Protein AF-A0A6A7LNG9-F1 (afdb_monomer_lite)

Secondary structure (DSSP, 8-state):
--GGGEEEEE-TTS-EEEEE-HHHHHHHHHHHH-TTSEEEEE-S--EEEEEEEE-TT-S-EEEEEEEEEEEEEEETTS--EEEEEEEEESSSSHHHHHHHHHHHHHHHHHHHHHTS---TTS-----TTPPPP--S----

pLDDT: mean 77.39, std 20.63, range [32.19, 97.81]

Structure (mmCIF, N/CA/C/O backbone):
data_AF-A0A6A7LNG9-F1
#
_entry.id   AF-A0A6A7LNG9-F1
#
loop_
_atom_site.group_PDB
_atom_site.id
_atom_site.type_symbol
_atom_site.label_atom_id
_atom_site.label_alt_id
_atom_site.label_comp_id
_atom_site.label_asym_id
_atom_site.label_entity_id
_atom_site.label_seq_id
_atom_site.pdbx_PDB_ins_code
_atom_site.Cartn_x
_atom_site.Cartn_y
_atom_site.Cartn_z
_atom_site.occupancy
_atom_site.B_iso_or_equiv
_atom_site.auth_seq_id
_atom_site.auth_comp_id
_atom_site.auth_asym_id
_atom_site.auth_atom_id
_atom_site.pdbx_PDB_model_num
ATOM 1 N N . MET A 1 1 ? -0.913 22.136 -16.010 1.00 40.97 1 MET A N 1
ATOM 2 C CA . MET A 1 1 ? -1.826 20.966 -15.965 1.00 40.97 1 MET A CA 1
ATOM 3 C C . MET A 1 1 ? -1.529 19.990 -14.802 1.00 40.97 1 MET A C 1
ATOM 5 O O . MET A 1 1 ? -1.689 18.791 -14.965 1.00 40.97 1 MET A O 1
ATOM 9 N N . ALA A 1 2 ? -1.143 20.453 -13.602 1.00 41.56 2 ALA A N 1
ATOM 10 C CA . ALA A 1 2 ? -0.858 19.569 -12.449 1.00 41.56 2 ALA A CA 1
ATOM 11 C C . ALA A 1 2 ? -2.062 19.360 -11.497 1.00 41.56 2 ALA A C 1
ATOM 13 O O . ALA A 1 2 ? -1.990 18.566 -10.566 1.00 41.56 2 ALA A O 1
ATOM 14 N N . ALA A 1 3 ? -3.171 20.075 -11.717 1.00 47.34 3 ALA A N 1
ATOM 15 C CA . ALA A 1 3 ? -4.266 20.193 -10.752 1.00 47.34 3 ALA A CA 1
ATOM 16 C C . ALA A 1 3 ? -5.266 19.017 -10.740 1.00 47.34 3 ALA A C 1
ATOM 18 O O . ALA A 1 3 ? -6.004 18.882 -9.772 1.00 47.34 3 ALA A O 1
ATOM 19 N N . ALA A 1 4 ? -5.292 18.162 -11.770 1.00 55.81 4 ALA A N 1
ATOM 20 C CA . ALA A 1 4 ? -6.355 17.161 -11.942 1.00 55.81 4 ALA A CA 1
ATOM 21 C C . ALA A 1 4 ? -6.281 15.961 -10.973 1.00 55.81 4 ALA A C 1
ATOM 23 O O . ALA A 1 4 ? -7.294 15.320 -10.722 1.00 55.81 4 ALA A O 1
ATOM 24 N N . TRP A 1 5 ? -5.110 15.674 -10.398 1.00 52.50 5 TRP A N 1
ATOM 25 C CA . TRP A 1 5 ? -4.877 14.460 -9.594 1.00 52.50 5 TRP A CA 1
ATOM 26 C C . TRP A 1 5 ? -4.734 14.733 -8.093 1.00 52.50 5 TRP A C 1
ATOM 28 O O . TRP A 1 5 ? -4.630 13.811 -7.287 1.00 52.50 5 TRP A O 1
ATOM 38 N N . LEU A 1 6 ? -4.699 16.010 -7.711 1.00 48.06 6 LEU A N 1
ATOM 39 C CA . LEU A 1 6 ? -4.391 16.451 -6.360 1.00 48.06 6 LEU A CA 1
ATOM 40 C C . LEU A 1 6 ? -5.674 16.503 -5.520 1.00 48.06 6 LEU A C 1
ATOM 42 O O . LEU A 1 6 ? -6.431 17.473 -5.589 1.00 48.06 6 LEU A O 1
ATOM 46 N N . LYS A 1 7 ? -5.921 15.479 -4.701 1.00 65.81 7 LYS A N 1
ATOM 47 C CA . LYS A 1 7 ? -7.029 15.500 -3.739 1.00 65.81 7 LYS A CA 1
ATOM 48 C C . LYS A 1 7 ? -6.621 16.240 -2.480 1.00 65.81 7 LYS A C 1
ATOM 50 O O . LYS A 1 7 ? -5.466 16.227 -2.069 1.00 65.81 7 LYS A O 1
ATOM 55 N N . ARG A 1 8 ? -7.591 16.912 -1.874 1.00 69.25 8 ARG A N 1
ATOM 56 C CA . ARG A 1 8 ? -7.426 17.756 -0.694 1.00 69.25 8 ARG A CA 1
ATOM 57 C C . ARG A 1 8 ? -8.272 17.168 0.422 1.00 69.25 8 ARG A C 1
ATOM 59 O O . ARG A 1 8 ? -9.463 16.964 0.213 1.00 69.25 8 ARG A O 1
ATOM 66 N N . ARG A 1 9 ? -7.678 16.903 1.585 1.00 58.69 9 ARG A N 1
ATOM 67 C CA . ARG A 1 9 ? -8.441 16.570 2.796 1.00 58.69 9 ARG A CA 1
ATOM 68 C C . ARG A 1 9 ? -8.197 17.602 3.899 1.00 58.69 9 ARG A C 1
ATOM 70 O O . ARG A 1 9 ? -7.069 18.101 4.000 1.00 58.69 9 ARG A O 1
ATOM 77 N N . PRO A 1 10 ? -9.211 17.919 4.720 1.00 61.44 10 PRO A N 1
ATOM 78 C CA . PRO A 1 10 ? -9.007 18.692 5.936 1.00 61.44 10 PRO A CA 1
ATOM 79 C C . PRO A 1 10 ? -8.045 17.946 6.869 1.00 61.44 10 PRO A C 1
ATOM 81 O O . PRO A 1 10 ? -8.145 16.730 7.029 1.00 61.44 10 PRO A O 1
ATOM 84 N N . SER A 1 11 ? -7.098 18.667 7.460 1.00 65.00 11 SER A N 1
ATOM 85 C CA . SER A 1 11 ? -6.298 18.197 8.593 1.00 65.00 11 SER A CA 1
ATOM 86 C C . SER A 1 11 ? -6.796 18.855 9.878 1.00 65.00 11 SER A C 1
ATOM 88 O O . SER A 1 11 ? -7.398 19.930 9.818 1.00 65.00 11 SER A O 1
ATOM 90 N N . ALA A 1 12 ? -6.493 18.249 11.029 1.00 59.22 12 ALA A N 1
ATOM 91 C CA . ALA A 1 12 ? -6.851 18.769 12.352 1.00 59.22 12 ALA A CA 1
ATOM 92 C C . ALA A 1 12 ? -6.420 20.242 12.553 1.00 59.22 12 ALA A C 1
ATOM 94 O O . ALA A 1 12 ? -7.163 21.033 13.123 1.00 59.22 12 ALA A O 1
ATOM 95 N N . ASP A 1 13 ? -5.292 20.649 11.958 1.00 63.53 13 ASP A N 1
ATOM 96 C CA . ASP A 1 13 ? -4.725 22.003 12.082 1.00 63.53 13 ASP A CA 1
ATOM 97 C C . ASP A 1 13 ? -5.286 23.040 11.083 1.00 63.53 13 ASP A C 1
ATOM 99 O O . ASP A 1 13 ? -4.603 24.008 10.744 1.00 63.53 13 ASP A O 1
ATOM 103 N N . ARG A 1 14 ? -6.480 22.827 10.504 1.00 59.00 14 ARG A N 1
ATOM 104 C CA . ARG A 1 14 ? -7.063 23.661 9.416 1.00 59.00 14 ARG A CA 1
ATOM 105 C C . ARG A 1 14 ? -6.191 23.785 8.156 1.00 59.00 14 ARG A C 1
ATOM 107 O O . ARG A 1 14 ? -6.478 24.583 7.264 1.00 59.00 14 ARG A O 1
ATOM 114 N N . ARG A 1 15 ? -5.138 22.975 8.041 1.00 57.94 15 ARG A N 1
ATOM 115 C CA . ARG A 1 15 ? -4.314 22.859 6.834 1.00 57.94 15 ARG A CA 1
ATOM 116 C C . ARG A 1 15 ? -4.938 21.850 5.883 1.00 57.94 15 ARG A C 1
ATOM 118 O O . ARG A 1 15 ? -5.419 20.798 6.296 1.00 57.94 15 ARG A O 1
ATOM 125 N N . VAL A 1 16 ? -4.892 22.160 4.594 1.00 66.00 16 VAL A N 1
ATOM 126 C CA . VAL A 1 16 ? -5.347 21.248 3.549 1.00 66.00 16 VAL A CA 1
ATOM 127 C C . VAL A 1 16 ? -4.188 20.345 3.151 1.00 66.00 16 VAL A C 1
ATOM 129 O O . VAL A 1 16 ? -3.204 20.813 2.579 1.00 66.00 16 VAL A O 1
ATOM 132 N N . MET A 1 17 ? -4.298 19.048 3.439 1.00 52.53 17 MET A N 1
ATOM 133 C CA . MET A 1 17 ? -3.313 18.077 2.969 1.00 52.53 17 MET A CA 1
ATOM 134 C C . MET A 1 17 ? -3.655 17.640 1.552 1.00 52.53 17 MET A C 1
ATOM 136 O O . MET A 1 17 ? -4.726 17.086 1.295 1.00 52.53 17 MET A O 1
ATOM 140 N N . ALA A 1 18 ? -2.725 17.906 0.640 1.00 68.44 18 ALA A N 1
ATOM 141 C CA . ALA A 1 18 ? -2.769 17.414 -0.720 1.00 68.44 18 ALA A CA 1
ATOM 142 C C . ALA A 1 18 ? -2.229 15.978 -0.774 1.00 68.44 18 ALA A C 1
ATOM 144 O O . ALA A 1 18 ? -1.122 15.719 -0.303 1.00 68.44 18 ALA A O 1
ATOM 145 N N . TYR A 1 19 ? -2.981 15.051 -1.362 1.00 66.44 19 TYR A N 1
ATOM 146 C CA . TYR A 1 19 ? -2.528 13.684 -1.598 1.00 66.44 19 TYR A CA 1
ATOM 147 C C . TYR A 1 19 ? -2.913 13.208 -3.000 1.00 66.44 19 TYR A C 1
ATOM 149 O O . TYR A 1 19 ? -3.884 13.676 -3.593 1.00 66.44 19 TYR A O 1
ATOM 157 N N . LEU A 1 20 ? -2.114 12.282 -3.531 1.00 69.75 20 LEU A N 1
ATOM 158 C CA . LEU A 1 20 ? -2.428 11.542 -4.750 1.00 69.75 20 LEU A CA 1
ATOM 159 C C . LEU A 1 20 ? -3.114 10.233 -4.360 1.00 69.75 20 LEU A C 1
ATOM 161 O O . LEU A 1 20 ? -2.644 9.517 -3.462 1.00 69.75 20 LEU A O 1
ATOM 165 N N . GLU A 1 21 ? -4.219 9.929 -5.033 1.00 79.06 21 GLU A N 1
ATOM 166 C CA . GLU A 1 21 ? -4.890 8.640 -4.898 1.00 79.06 21 GLU A CA 1
ATOM 167 C C . GLU A 1 21 ? -4.000 7.499 -5.406 1.00 79.06 21 GLU A C 1
ATOM 169 O O . GLU A 1 21 ? -3.166 7.688 -6.293 1.00 79.06 21 GLU A O 1
ATOM 174 N N . GLY A 1 22 ? -4.165 6.303 -4.829 1.00 77.44 22 GLY A N 1
ATOM 175 C CA . GLY A 1 22 ? -3.355 5.136 -5.189 1.00 77.44 22 GLY A CA 1
ATOM 176 C C . GLY A 1 22 ? -3.460 4.781 -6.673 1.00 77.44 22 GLY A C 1
ATOM 177 O O . GLY A 1 22 ? -2.434 4.589 -7.322 1.00 77.44 22 GLY A O 1
ATOM 178 N N . HIS A 1 23 ? -4.680 4.782 -7.222 1.00 82.94 23 HIS A N 1
ATOM 179 C CA . HIS A 1 23 ? -4.927 4.470 -8.632 1.00 82.94 23 HIS A CA 1
ATOM 180 C C . HIS A 1 23 ? -4.226 5.471 -9.567 1.00 82.94 23 HIS A C 1
ATOM 182 O O . HIS A 1 23 ? -3.508 5.062 -10.471 1.00 82.94 23 HIS A O 1
ATOM 188 N N . ALA A 1 24 ? -4.307 6.774 -9.270 1.00 82.56 24 ALA A N 1
ATOM 189 C CA . ALA A 1 24 ? -3.674 7.822 -10.069 1.00 82.56 24 ALA A CA 1
ATOM 190 C C . ALA A 1 24 ? -2.147 7.665 -10.138 1.00 82.56 24 ALA A C 1
ATOM 192 O O . ALA A 1 24 ? -1.522 7.961 -11.156 1.00 82.56 24 ALA A O 1
ATOM 193 N N . VAL A 1 25 ? -1.529 7.186 -9.054 1.00 86.50 25 VAL A N 1
ATOM 194 C CA . VAL A 1 25 ? -0.090 6.900 -9.024 1.00 86.50 25 VAL A CA 1
ATOM 195 C C . VAL A 1 25 ? 0.258 5.687 -9.890 1.00 86.50 25 VAL A C 1
ATOM 197 O O . VAL A 1 25 ? 1.256 5.734 -10.608 1.00 86.50 25 VAL A O 1
ATOM 200 N N . ILE A 1 26 ? -0.563 4.635 -9.861 1.00 88.31 26 ILE A N 1
ATOM 201 C CA . ILE A 1 26 ? -0.393 3.442 -10.705 1.00 88.31 26 ILE A CA 1
ATOM 202 C C . ILE A 1 26 ? -0.565 3.804 -12.183 1.00 88.31 26 ILE A C 1
ATOM 204 O O . ILE A 1 26 ? 0.290 3.457 -12.996 1.00 88.31 26 ILE A O 1
ATOM 208 N N . ASP A 1 27 ? -1.606 4.559 -12.530 1.00 87.75 27 ASP A N 1
ATOM 209 C CA . ASP A 1 27 ? -1.874 4.995 -13.904 1.00 87.75 27 ASP A CA 1
ATOM 210 C C . ASP A 1 27 ? -0.740 5.863 -14.445 1.00 87.75 27 ASP A C 1
ATOM 212 O O . ASP A 1 27 ? -0.268 5.675 -15.568 1.00 87.75 27 ASP A O 1
ATOM 216 N N . GLN A 1 28 ? -0.234 6.782 -13.622 1.00 85.56 28 GLN A N 1
ATOM 217 C CA . GLN A 1 28 ? 0.898 7.612 -14.003 1.00 85.56 28 GLN A CA 1
ATOM 218 C C . GLN A 1 28 ? 2.182 6.788 -14.161 1.00 85.56 28 GLN A C 1
ATOM 220 O O . GLN A 1 28 ? 2.956 7.044 -15.083 1.00 85.56 28 GLN A O 1
ATOM 225 N N . ALA A 1 29 ? 2.416 5.788 -13.311 1.00 87.19 29 ALA A N 1
ATOM 226 C CA . ALA A 1 29 ? 3.549 4.881 -13.459 1.00 87.19 29 ALA A CA 1
ATOM 227 C C . ALA A 1 29 ? 3.428 4.029 -14.736 1.00 87.19 29 ALA A C 1
ATOM 229 O O . ALA A 1 29 ? 4.394 3.930 -15.490 1.00 87.19 29 ALA A O 1
ATOM 230 N N . ASN A 1 30 ? 2.233 3.521 -15.053 1.00 89.69 30 ASN A N 1
ATOM 231 C CA . ASN A 1 30 ? 1.950 2.836 -16.318 1.00 89.69 30 ASN A CA 1
ATOM 232 C C . ASN A 1 30 ? 2.200 3.742 -17.527 1.00 89.69 30 ASN A C 1
ATOM 234 O O . ASN A 1 30 ? 2.788 3.302 -18.511 1.00 89.69 30 ASN A O 1
ATOM 238 N N . ARG A 1 31 ? 1.819 5.020 -17.442 1.00 86.19 31 ARG A N 1
ATOM 239 C CA . ARG A 1 31 ? 2.056 6.009 -18.499 1.00 86.19 31 ARG A CA 1
ATOM 240 C C . ARG A 1 31 ? 3.536 6.360 -18.676 1.00 86.19 31 ARG A C 1
ATOM 242 O O . ARG A 1 31 ? 3.975 6.550 -19.805 1.00 86.19 31 ARG A O 1
ATOM 249 N N . ILE A 1 32 ? 4.290 6.502 -17.583 1.00 86.75 32 ILE A N 1
ATOM 250 C CA . ILE A 1 32 ? 5.711 6.890 -17.623 1.00 86.75 32 ILE A CA 1
ATOM 251 C C . ILE A 1 32 ? 6.594 5.707 -18.035 1.00 86.75 32 ILE A C 1
ATOM 253 O O . ILE A 1 32 ? 7.474 5.872 -18.876 1.00 86.75 32 ILE A O 1
ATOM 257 N N . PHE A 1 33 ? 6.399 4.536 -17.428 1.00 88.25 33 PHE A N 1
ATOM 258 C CA . PHE A 1 33 ? 7.293 3.389 -17.605 1.00 88.25 33 PHE A CA 1
ATOM 259 C C . PHE A 1 33 ? 6.815 2.409 -18.680 1.00 88.25 33 PHE A C 1
ATOM 261 O O . PHE A 1 33 ? 7.639 1.700 -19.257 1.00 88.25 33 PHE A O 1
ATOM 268 N N . GLY A 1 34 ? 5.513 2.381 -18.968 1.00 87.06 34 GLY A N 1
ATOM 269 C CA . GLY A 1 34 ? 4.884 1.385 -19.829 1.00 87.06 34 GLY A CA 1
ATOM 270 C C . GLY A 1 34 ? 4.458 0.129 -19.064 1.00 87.06 34 GLY A C 1
ATOM 271 O O . GLY A 1 34 ? 5.040 -0.245 -18.040 1.00 87.06 34 GLY A O 1
ATOM 272 N N . TYR A 1 35 ? 3.429 -0.543 -19.579 1.00 86.88 35 TYR A N 1
ATOM 273 C CA . TYR A 1 35 ? 2.954 -1.815 -19.036 1.00 86.88 35 TYR A CA 1
ATOM 274 C C . TYR A 1 35 ? 4.051 -2.893 -19.096 1.00 86.88 35 TYR A C 1
ATOM 276 O O . TYR A 1 35 ? 4.808 -2.966 -20.063 1.00 86.88 35 TYR A O 1
ATOM 284 N N . GLY A 1 36 ? 4.165 -3.714 -18.047 1.00 90.19 36 GLY A N 1
ATOM 285 C CA . GLY A 1 36 ? 5.164 -4.790 -17.950 1.00 90.19 36 GLY A CA 1
ATOM 286 C C . GLY A 1 36 ? 6.614 -4.325 -17.748 1.00 90.19 36 GLY A C 1
ATOM 287 O O . GLY A 1 36 ? 7.524 -5.146 -17.682 1.00 90.19 36 GLY A O 1
ATOM 288 N N . ARG A 1 37 ? 6.857 -3.013 -17.642 1.00 91.19 37 ARG A N 1
ATOM 289 C CA . ARG A 1 37 ? 8.201 -2.425 -17.483 1.00 91.19 37 ARG A CA 1
ATOM 290 C C . ARG A 1 37 ? 8.488 -1.956 -16.062 1.00 91.19 37 ARG A C 1
ATOM 292 O O . ARG A 1 37 ? 9.598 -1.509 -15.783 1.00 91.19 37 ARG A O 1
ATOM 299 N N . TRP A 1 38 ? 7.514 -2.059 -15.167 1.00 94.31 38 TRP A N 1
ATOM 300 C CA . TRP A 1 38 ? 7.676 -1.787 -13.749 1.00 94.31 38 TRP A CA 1
ATOM 301 C C . TRP A 1 38 ? 6.766 -2.695 -12.920 1.00 94.31 38 TRP A C 1
ATOM 303 O O . TRP A 1 38 ? 5.822 -3.287 -13.443 1.00 94.31 38 TRP A O 1
ATOM 313 N N . GLY A 1 39 ? 7.049 -2.799 -11.627 1.00 95.19 39 GLY A N 1
ATOM 314 C CA . GLY A 1 39 ? 6.202 -3.508 -10.677 1.00 95.19 39 GLY A CA 1
ATOM 315 C C . GLY A 1 39 ? 6.512 -3.120 -9.238 1.00 95.19 39 GLY A C 1
ATOM 316 O O . GLY A 1 39 ? 7.580 -2.572 -8.946 1.00 95.19 39 GLY A O 1
ATOM 317 N N . SER A 1 40 ? 5.573 -3.407 -8.341 1.00 95.25 40 SER A N 1
ATOM 318 C CA . SER A 1 40 ? 5.710 -3.202 -6.899 1.00 95.25 40 SER A CA 1
ATOM 319 C C . SER A 1 40 ? 5.430 -4.494 -6.144 1.00 95.25 40 SER A C 1
ATOM 321 O O . SER A 1 40 ? 4.429 -5.154 -6.408 1.00 95.25 40 SER A O 1
ATOM 323 N N . GLU A 1 41 ? 6.274 -4.815 -5.172 1.00 95.94 41 GLU A N 1
ATOM 324 C CA . GLU A 1 41 ? 6.133 -5.981 -4.302 1.00 95.94 41 GLU A CA 1
ATOM 325 C C . GLU A 1 41 ? 6.249 -5.556 -2.832 1.00 95.94 41 GLU A C 1
ATOM 327 O O . GLU A 1 41 ? 7.104 -4.739 -2.475 1.00 95.94 41 GLU A O 1
ATOM 332 N N . ALA A 1 42 ? 5.392 -6.100 -1.965 1.00 95.81 42 ALA A N 1
ATOM 333 C CA . ALA A 1 42 ? 5.613 -6.022 -0.525 1.00 95.81 42 ALA A CA 1
ATOM 334 C C . ALA A 1 42 ? 6.789 -6.941 -0.169 1.00 95.81 42 ALA A C 1
ATOM 336 O O . ALA A 1 42 ? 6.827 -8.096 -0.589 1.00 95.81 42 ALA A O 1
ATOM 337 N N . ILE A 1 43 ? 7.762 -6.421 0.576 1.00 96.19 43 ILE A N 1
ATOM 338 C CA . ILE A 1 43 ? 8.964 -7.161 0.951 1.00 96.19 43 ILE A CA 1
ATOM 339 C C . ILE A 1 43 ? 8.987 -7.415 2.455 1.00 96.19 43 ILE A C 1
ATOM 341 O O . ILE A 1 43 ? 9.062 -6.491 3.263 1.00 96.19 43 ILE A O 1
ATOM 345 N N . GLY A 1 44 ? 8.983 -8.694 2.818 1.00 93.19 44 GLY A N 1
ATOM 346 C CA . GLY A 1 44 ? 8.948 -9.127 4.209 1.00 93.19 44 GLY A CA 1
ATOM 347 C C . GLY A 1 44 ? 7.543 -9.100 4.822 1.00 93.19 44 GLY A C 1
ATOM 348 O O . GLY A 1 44 ? 6.563 -8.792 4.139 1.00 93.19 44 GLY A O 1
ATOM 349 N N . PRO A 1 45 ? 7.438 -9.469 6.108 1.00 94.31 45 PRO A N 1
ATOM 350 C CA . PRO A 1 45 ? 6.159 -9.569 6.789 1.00 94.31 45 PRO A CA 1
ATOM 351 C C . PRO A 1 45 ? 5.549 -8.189 7.029 1.00 94.31 45 PRO A C 1
ATOM 353 O O . PRO A 1 45 ? 6.246 -7.206 7.305 1.00 94.31 45 PRO A O 1
ATOM 356 N N . LEU A 1 46 ? 4.221 -8.138 6.986 1.00 94.38 46 LEU A N 1
ATOM 357 C CA . LEU A 1 46 ? 3.491 -6.988 7.487 1.00 94.38 46 LEU A CA 1
ATOM 358 C C . LEU A 1 46 ? 3.679 -6.901 9.001 1.00 94.38 46 LEU A C 1
ATOM 360 O O . LEU A 1 46 ? 3.554 -7.896 9.710 1.00 94.38 46 LEU A O 1
ATOM 364 N N . SER A 1 47 ? 3.969 -5.705 9.492 1.00 96.31 47 SER A N 1
ATOM 365 C CA . SER A 1 47 ? 4.146 -5.476 10.919 1.00 96.31 47 SER A CA 1
ATOM 366 C C . SER A 1 47 ? 2.982 -4.670 11.479 1.00 96.31 47 SER A C 1
ATOM 368 O O . SER A 1 47 ? 2.458 -3.784 10.800 1.00 96.31 47 SER A O 1
ATOM 370 N N . TYR A 1 48 ? 2.603 -4.974 12.717 1.00 96.38 48 TYR A N 1
ATOM 371 C CA . TYR A 1 48 ? 1.497 -4.348 13.430 1.00 96.38 48 TYR A CA 1
ATOM 372 C C . TYR A 1 48 ? 1.937 -3.950 14.835 1.00 96.38 48 TYR A C 1
ATOM 374 O O . TYR A 1 48 ? 2.647 -4.705 15.503 1.00 96.38 48 TYR A O 1
ATOM 382 N N . ARG A 1 49 ? 1.486 -2.786 15.299 1.00 95.25 49 ARG A N 1
ATOM 383 C CA . ARG A 1 49 ? 1.582 -2.402 16.706 1.00 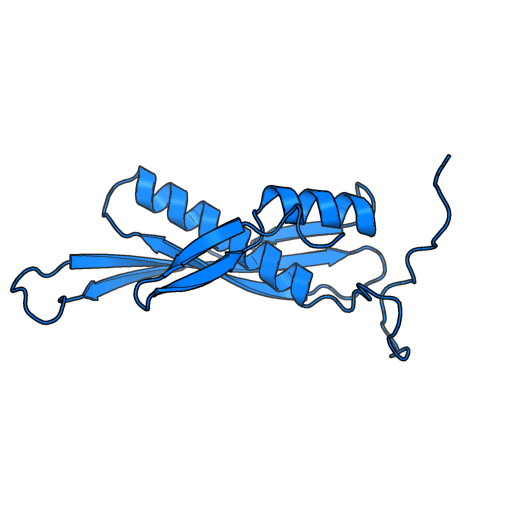95.25 49 ARG A CA 1
ATOM 384 C C . ARG A 1 49 ? 0.361 -1.628 17.137 1.00 95.25 49 ARG A C 1
ATOM 386 O O . ARG A 1 49 ? -0.104 -0.738 16.433 1.00 95.25 49 ARG A O 1
ATOM 393 N N . GLU A 1 50 ? -0.090 -1.944 18.334 1.00 93.62 50 GLU A N 1
ATOM 394 C CA . GLU A 1 50 ? -1.190 -1.272 18.992 1.00 93.62 50 GLU A CA 1
ATOM 395 C C . GLU A 1 50 ? -0.674 -0.298 20.052 1.00 93.62 50 GLU A C 1
ATOM 397 O O . GLU A 1 50 ? 0.330 -0.553 20.727 1.00 93.62 50 GLU A O 1
ATOM 402 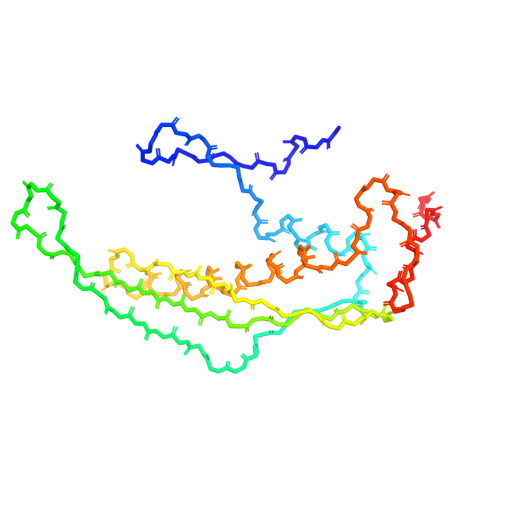N N . PHE A 1 51 ? -1.365 0.828 20.188 1.00 88.38 51 PHE A N 1
ATOM 403 C CA . PHE A 1 51 ? -1.079 1.861 21.166 1.00 88.38 51 PHE A CA 1
ATOM 404 C C . PHE A 1 51 ? -2.374 2.291 21.841 1.00 88.38 51 PHE A C 1
ATOM 406 O O . PHE A 1 51 ? -3.394 2.505 21.187 1.00 88.38 51 PHE A O 1
ATOM 413 N N . LYS A 1 52 ? -2.307 2.498 23.153 1.00 87.94 52 LYS A N 1
ATOM 414 C CA . LYS A 1 52 ? -3.355 3.205 23.882 1.00 87.94 52 LYS A CA 1
ATOM 415 C C . LYS A 1 52 ? -3.065 4.694 23.789 1.00 87.94 52 LYS A C 1
ATOM 417 O O . LYS A 1 52 ? -1.972 5.135 24.139 1.00 87.94 52 LYS A O 1
ATOM 422 N N . THR A 1 53 ? -4.024 5.455 23.289 1.00 80.56 53 THR A N 1
ATOM 423 C CA . THR A 1 53 ? -3.961 6.910 23.235 1.00 80.56 53 THR A CA 1
ATOM 424 C C . THR A 1 53 ? -5.074 7.484 24.095 1.00 80.56 53 THR A C 1
ATOM 426 O O . THR A 1 53 ? -6.204 7.003 24.077 1.00 80.56 53 THR A O 1
ATOM 429 N N . GLN A 1 54 ? -4.742 8.500 24.877 1.00 76.56 54 GLN A N 1
ATOM 430 C CA . GLN A 1 54 ? -5.720 9.278 25.615 1.00 76.56 54 GLN A CA 1
ATOM 431 C C . GLN A 1 54 ? -5.778 10.652 24.963 1.00 76.56 54 GLN A C 1
ATOM 433 O O . GLN A 1 54 ? -4.757 11.338 24.864 1.00 76.56 54 GLN A O 1
ATOM 438 N N . SER A 1 55 ? -6.957 11.044 24.484 1.00 70.81 55 SER A N 1
ATOM 439 C CA . SER A 1 55 ? -7.130 12.403 23.986 1.00 70.81 55 SER A CA 1
ATOM 440 C C . SER A 1 55 ? -7.084 13.366 25.171 1.00 70.81 55 SER A C 1
ATOM 442 O O . SER A 1 55 ? -7.725 13.139 26.200 1.00 70.81 55 SER A O 1
ATOM 444 N N . CYS A 1 56 ? -6.299 14.435 25.042 1.00 57.56 56 CYS A N 1
ATOM 445 C CA . CYS A 1 56 ? -6.170 15.436 26.093 1.00 57.56 56 CYS A CA 1
ATOM 446 C C . CYS A 1 56 ? -7.551 16.045 26.389 1.00 57.56 56 CYS A C 1
ATOM 448 O O . CYS A 1 56 ? -8.207 16.549 25.477 1.00 57.56 56 CYS A O 1
ATOM 450 N N . GLY A 1 57 ? -7.998 1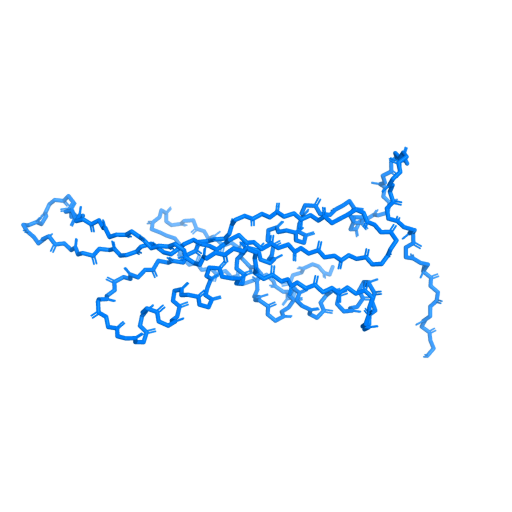5.969 27.645 1.00 63.06 57 GLY A N 1
ATOM 451 C CA . GLY A 1 57 ? -9.302 16.486 28.077 1.00 63.06 57 GLY A CA 1
ATOM 452 C C . GLY A 1 57 ? -10.457 15.477 28.082 1.00 63.06 57 GLY A C 1
ATOM 453 O O . GLY A 1 57 ? -11.574 15.863 28.409 1.00 63.06 57 GLY A O 1
ATOM 454 N N . THR A 1 58 ? -10.218 14.197 27.774 1.00 67.19 58 THR A N 1
ATOM 455 C CA . THR A 1 58 ? -11.216 13.123 27.933 1.00 67.19 58 THR A CA 1
ATOM 456 C C . THR A 1 58 ? -10.642 11.952 28.733 1.00 67.19 58 THR A C 1
ATOM 458 O O . THR A 1 58 ? -9.508 11.537 28.496 1.00 67.19 58 THR A O 1
ATOM 461 N N . GLU A 1 59 ? -11.426 11.357 29.638 1.00 71.44 59 GLU A N 1
ATOM 462 C CA . GLU A 1 59 ? -11.051 10.102 30.325 1.00 71.44 59 GLU A CA 1
ATOM 463 C C . GLU A 1 59 ? -11.117 8.867 29.406 1.00 71.44 59 GLU A C 1
ATOM 465 O O . GLU A 1 59 ? -10.726 7.767 29.790 1.00 71.44 59 GLU A O 1
ATOM 470 N N . GLN A 1 60 ? -11.585 9.033 28.166 1.00 71.38 60 GLN A N 1
ATOM 471 C CA . GLN A 1 60 ? -11.664 7.952 27.194 1.00 71.38 60 GLN A CA 1
ATOM 472 C C . GLN A 1 60 ? -10.275 7.585 26.661 1.00 71.38 60 GLN A C 1
ATOM 474 O O . GLN A 1 60 ? -9.597 8.374 25.998 1.00 71.38 60 GLN A O 1
ATOM 479 N N . VAL A 1 61 ? -9.875 6.345 26.939 1.00 78.06 61 VAL A N 1
ATOM 480 C CA . VAL A 1 61 ? -8.700 5.704 26.347 1.00 78.06 61 VAL A CA 1
ATOM 481 C C . VAL A 1 61 ? -9.129 5.042 25.040 1.00 78.06 61 VAL A C 1
ATOM 483 O O . VAL A 1 61 ? -9.907 4.090 25.048 1.00 78.06 61 VAL A O 1
ATOM 486 N N . ALA A 1 62 ? -8.611 5.533 23.917 1.00 81.50 62 ALA A N 1
ATOM 487 C CA . ALA A 1 62 ? -8.794 4.918 22.611 1.00 81.50 62 ALA A CA 1
ATOM 488 C C . ALA A 1 62 ? -7.628 3.973 22.300 1.00 81.50 62 ALA A C 1
ATOM 490 O O . ALA A 1 62 ? -6.481 4.207 22.689 1.00 81.50 62 ALA A O 1
ATOM 491 N N . THR A 1 63 ? -7.917 2.899 21.574 1.00 86.44 63 THR A N 1
ATOM 492 C CA . THR A 1 63 ? -6.906 1.941 21.122 1.00 86.44 63 THR A CA 1
ATOM 493 C C . THR A 1 63 ? -6.688 2.129 19.629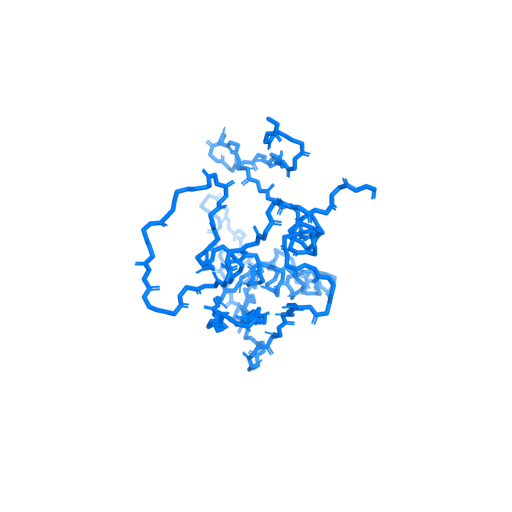 1.00 86.44 63 THR A C 1
ATOM 495 O O . THR A 1 63 ? -7.606 1.920 18.838 1.00 86.44 63 THR A O 1
ATOM 498 N N . VAL A 1 64 ? -5.478 2.532 19.247 1.00 89.94 64 VAL A N 1
ATOM 499 C CA . VAL A 1 64 ? -5.094 2.813 17.860 1.00 89.94 64 VAL A CA 1
ATOM 500 C C . VAL A 1 64 ? -4.076 1.783 17.403 1.00 89.94 64 VAL A C 1
ATOM 502 O O . VAL A 1 64 ? -3.057 1.562 18.057 1.00 89.94 64 VAL A O 1
ATOM 505 N N . GLY A 1 65 ? -4.333 1.173 16.251 1.00 94.00 65 GLY A N 1
ATOM 506 C CA . GLY A 1 65 ? -3.399 0.264 15.599 1.00 94.00 65 GLY A CA 1
ATOM 507 C C . GLY A 1 65 ? -2.588 0.966 14.511 1.00 94.00 65 GLY A C 1
ATOM 508 O O . GLY A 1 65 ? -3.068 1.881 13.842 1.00 94.00 65 GLY A O 1
ATOM 509 N N . LEU A 1 66 ? -1.356 0.520 14.299 1.00 95.31 66 LEU A N 1
ATOM 510 C CA . LEU A 1 66 ? -0.494 0.964 13.212 1.00 95.31 66 LEU A CA 1
ATOM 511 C C . LEU A 1 66 ? 0.052 -0.252 12.475 1.00 95.31 66 LEU A C 1
ATOM 513 O O . LEU A 1 66 ? 0.767 -1.069 13.054 1.00 95.31 66 LEU A O 1
ATOM 517 N N . TYR A 1 67 ? -0.235 -0.324 11.181 1.00 97.31 67 TYR A N 1
ATOM 518 C CA . TYR A 1 67 ? 0.430 -1.230 10.260 1.00 97.31 67 TYR A CA 1
ATOM 519 C C . TYR A 1 67 ? 1.550 -0.508 9.527 1.00 97.31 67 TYR A C 1
ATOM 521 O O . TYR A 1 67 ? 1.384 0.637 9.095 1.00 97.31 67 TYR A O 1
ATOM 529 N N . TRP A 1 68 ? 2.669 -1.197 9.318 1.00 97.12 68 TRP A N 1
ATOM 530 C CA . TRP A 1 68 ? 3.689 -0.761 8.372 1.00 97.12 68 TRP A CA 1
ATOM 531 C C . TRP A 1 68 ? 4.101 -1.890 7.436 1.00 97.12 68 TRP A C 1
ATOM 533 O O . TRP A 1 68 ? 4.274 -3.043 7.836 1.00 97.12 68 TRP A O 1
ATOM 543 N N . ALA A 1 69 ? 4.252 -1.526 6.166 1.00 97.56 69 ALA A N 1
ATOM 544 C CA . ALA A 1 69 ? 4.623 -2.425 5.088 1.00 97.56 69 ALA A CA 1
ATOM 545 C C . ALA A 1 69 ? 5.848 -1.861 4.377 1.00 97.56 69 ALA A C 1
ATOM 547 O O . ALA A 1 69 ? 5.842 -0.712 3.926 1.00 97.56 69 ALA A O 1
ATOM 548 N N . ARG A 1 70 ? 6.897 -2.671 4.241 1.00 97.81 70 ARG A N 1
ATOM 549 C CA . ARG A 1 70 ? 8.018 -2.325 3.373 1.00 97.81 70 ARG A CA 1
ATOM 550 C C . ARG A 1 70 ? 7.665 -2.744 1.951 1.00 97.81 70 ARG A C 1
ATOM 552 O O . ARG A 1 70 ? 7.282 -3.884 1.715 1.00 97.81 70 ARG A O 1
ATOM 559 N N . VAL A 1 71 ? 7.797 -1.828 1.004 1.00 97.75 71 VAL A N 1
ATOM 560 C CA . VAL A 1 71 ? 7.480 -2.063 -0.407 1.00 97.75 71 VAL A CA 1
ATOM 561 C C . VAL A 1 71 ? 8.714 -1.786 -1.242 1.00 97.75 71 VAL A C 1
ATOM 563 O O . VAL A 1 71 ? 9.439 -0.825 -0.986 1.00 97.75 71 VAL A O 1
ATOM 566 N N . ARG A 1 72 ? 8.957 -2.627 -2.246 1.00 96.88 72 ARG A N 1
ATOM 567 C CA . ARG A 1 72 ? 9.982 -2.432 -3.268 1.00 96.88 72 ARG A CA 1
ATOM 568 C C . ARG A 1 72 ? 9.320 -2.205 -4.617 1.00 96.88 72 ARG A C 1
ATOM 570 O O . ARG A 1 72 ? 8.460 -2.970 -5.030 1.00 96.88 72 ARG A O 1
ATOM 577 N N . VAL A 1 73 ? 9.776 -1.179 -5.318 1.00 95.88 73 VAL A N 1
ATOM 578 C CA . VAL A 1 73 ? 9.420 -0.891 -6.704 1.00 95.88 73 VAL A CA 1
ATOM 579 C C . VAL A 1 73 ? 10.619 -1.185 -7.591 1.00 95.88 73 VAL A C 1
ATOM 581 O O . VAL A 1 73 ? 11.751 -0.799 -7.283 1.00 95.88 73 VAL A O 1
ATOM 584 N N . ARG A 1 74 ? 10.364 -1.871 -8.701 1.00 94.56 74 ARG A N 1
ATOM 585 C CA . ARG A 1 74 ? 11.346 -2.179 -9.740 1.00 94.56 74 ARG A CA 1
ATOM 586 C C . ARG A 1 74 ? 10.889 -1.547 -11.043 1.00 94.56 74 ARG A C 1
ATOM 588 O O . ARG A 1 74 ? 9.720 -1.658 -11.396 1.00 94.56 74 ARG A O 1
ATOM 595 N N . VAL A 1 75 ? 11.815 -0.913 -11.752 1.00 92.56 75 VAL A N 1
ATOM 596 C CA . VAL A 1 75 ? 11.604 -0.378 -13.100 1.00 92.56 75 VAL A CA 1
ATOM 597 C C . VAL A 1 75 ? 12.699 -0.951 -13.990 1.00 92.56 75 VAL A C 1
ATOM 599 O O . VAL A 1 75 ? 13.863 -0.996 -13.594 1.00 92.56 75 VAL A O 1
ATOM 602 N N . HIS A 1 76 ? 12.331 -1.426 -15.174 1.00 89.50 76 HIS A N 1
ATOM 603 C CA . HIS A 1 76 ? 13.256 -2.045 -16.111 1.00 89.50 76 HIS A CA 1
ATOM 604 C C . HIS A 1 76 ? 14.391 -1.081 -16.488 1.00 89.50 76 HIS A C 1
ATOM 606 O O . HIS A 1 76 ? 14.149 -0.015 -17.053 1.00 89.50 76 HIS A O 1
ATOM 612 N N . GLY A 1 77 ? 15.636 -1.497 -16.240 1.00 84.56 77 GLY A N 1
ATOM 613 C CA . GLY A 1 77 ? 16.831 -0.695 -16.521 1.00 84.56 77 GLY A CA 1
ATOM 614 C C . GLY A 1 77 ? 17.170 0.340 -15.444 1.00 84.56 77 GLY A C 1
ATOM 615 O O . GLY A 1 77 ? 17.979 1.226 -15.703 1.00 84.56 77 GLY A O 1
ATOM 616 N N . CYS A 1 78 ? 16.554 0.259 -14.261 1.00 85.19 78 CYS A N 1
ATOM 617 C CA . CYS A 1 78 ? 16.755 1.203 -13.162 1.00 85.19 78 CYS A CA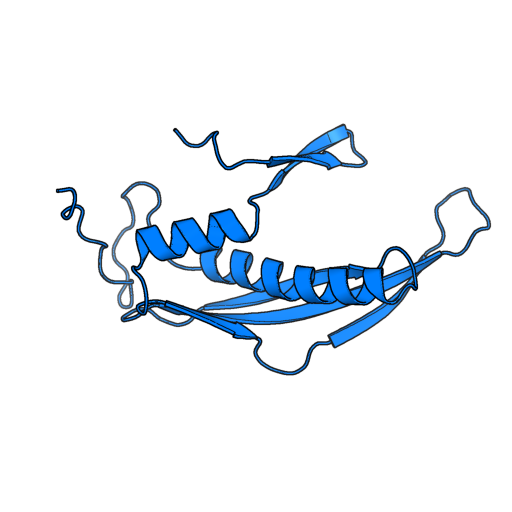 1
ATOM 618 C C . CYS A 1 78 ? 16.973 0.429 -11.854 1.00 85.19 78 CYS A C 1
ATOM 620 O O . CYS A 1 78 ? 16.473 -0.686 -11.686 1.00 85.19 78 CYS A O 1
ATOM 622 N N . GLU A 1 79 ? 17.716 1.012 -10.913 1.00 87.81 79 GLU A N 1
ATOM 623 C CA . GLU A 1 79 ? 17.887 0.405 -9.592 1.00 87.81 79 GLU A CA 1
ATOM 624 C C . GLU A 1 79 ? 16.540 0.337 -8.854 1.00 87.81 79 GLU A C 1
ATOM 626 O O . GLU A 1 79 ? 15.736 1.275 -8.891 1.00 87.81 79 GLU A O 1
ATOM 631 N N . SER A 1 80 ? 16.283 -0.779 -8.166 1.00 91.62 80 SER A N 1
ATOM 632 C CA . SER A 1 80 ? 15.072 -0.920 -7.360 1.00 91.62 80 SER A CA 1
ATOM 633 C C . SER A 1 80 ? 15.071 0.060 -6.189 1.00 91.62 80 SER A C 1
ATOM 635 O O . SER A 1 80 ? 16.099 0.265 -5.544 1.00 91.62 80 SER A O 1
ATOM 637 N N . ARG A 1 81 ? 13.907 0.611 -5.851 1.00 94.31 81 ARG A N 1
ATOM 638 C CA . ARG A 1 81 ? 13.747 1.506 -4.698 1.00 94.31 81 ARG A CA 1
ATOM 639 C C . ARG A 1 81 ? 12.793 0.883 -3.704 1.00 94.31 81 ARG A C 1
ATOM 641 O O . ARG A 1 81 ? 11.775 0.322 -4.095 1.00 94.31 81 ARG A O 1
ATOM 648 N N . SER A 1 82 ? 13.124 0.966 -2.422 1.00 95.69 82 SER A N 1
ATOM 649 C CA . SER A 1 82 ? 12.245 0.499 -1.354 1.00 95.69 82 SER A CA 1
ATOM 650 C C . SER A 1 82 ? 11.950 1.608 -0.367 1.00 95.69 82 SER A C 1
ATOM 652 O O . SER A 1 82 ? 12.851 2.373 -0.036 1.00 95.69 82 SER A O 1
ATOM 654 N N . ASP A 1 83 ? 10.730 1.632 0.145 1.00 96.94 83 ASP A N 1
ATOM 655 C CA . ASP A 1 83 ? 10.304 2.538 1.209 1.00 96.94 83 ASP A CA 1
ATOM 656 C C . ASP A 1 83 ? 9.314 1.806 2.128 1.00 96.94 83 ASP A C 1
ATOM 658 O O . ASP A 1 83 ? 8.922 0.665 1.861 1.00 96.94 83 ASP A O 1
ATOM 662 N N . VAL A 1 84 ? 8.935 2.445 3.228 1.00 97.12 84 VAL A N 1
ATOM 663 C CA . VAL A 1 84 ? 7.976 1.925 4.201 1.00 97.12 84 VAL A CA 1
ATOM 664 C C . VAL A 1 84 ? 6.727 2.788 4.159 1.00 97.12 84 VAL A C 1
ATOM 666 O O . VAL A 1 84 ? 6.806 4.004 4.314 1.00 97.12 84 VAL A O 1
ATOM 669 N N . GLY A 1 85 ? 5.576 2.158 3.952 1.00 96.31 85 GLY A N 1
ATOM 670 C CA . GLY A 1 85 ? 4.277 2.804 4.084 1.00 96.31 85 GLY A CA 1
ATOM 671 C C . GLY A 1 85 ? 3.613 2.480 5.407 1.00 96.31 85 GLY A C 1
ATOM 672 O O . GLY A 1 85 ? 3.922 1.459 6.028 1.00 96.31 85 GLY A O 1
ATOM 673 N N . CYS A 1 86 ? 2.684 3.338 5.819 1.00 96.50 86 CYS A N 1
ATOM 674 C CA . CYS A 1 86 ? 1.924 3.161 7.049 1.00 96.50 86 CYS A CA 1
ATOM 675 C C . CYS A 1 86 ? 0.409 3.240 6.831 1.00 96.50 86 CYS A C 1
ATOM 677 O O . CYS A 1 86 ? -0.083 3.926 5.935 1.00 96.50 86 CYS A O 1
ATOM 679 N N . GLY A 1 87 ? -0.330 2.520 7.672 1.00 95.50 87 GLY A N 1
ATOM 680 C CA . GLY A 1 87 ? -1.786 2.538 7.726 1.00 95.50 87 GLY A CA 1
ATOM 681 C C . GLY A 1 87 ? -2.253 2.527 9.173 1.00 95.50 87 GLY A C 1
ATOM 682 O O . GLY A 1 87 ? -1.714 1.785 9.991 1.00 95.50 87 GLY A O 1
ATOM 683 N N . VAL A 1 88 ? -3.228 3.372 9.494 1.00 94.62 88 VAL A N 1
ATOM 684 C CA . VAL A 1 88 ? -3.721 3.562 10.863 1.00 94.62 88 VAL A CA 1
ATOM 685 C C . VAL A 1 88 ? -5.078 2.887 11.010 1.00 94.62 88 VAL A C 1
ATOM 687 O O . VAL A 1 88 ? -5.950 3.067 10.165 1.00 94.62 88 VAL A O 1
ATOM 690 N N . VAL A 1 89 ? -5.243 2.142 12.098 1.00 94.19 89 VAL A N 1
ATOM 691 C CA . VAL A 1 89 ? -6.504 1.552 12.546 1.00 94.19 89 VAL A CA 1
ATOM 692 C C . VAL A 1 89 ? -7.082 2.482 13.605 1.00 94.19 89 VAL A C 1
ATOM 694 O O . VAL A 1 89 ? -6.555 2.559 14.716 1.00 94.19 89 VAL A O 1
ATOM 697 N N . ALA A 1 90 ? -8.118 3.233 13.237 1.00 84.19 90 ALA A N 1
ATOM 698 C CA . ALA A 1 90 ? -8.792 4.157 14.151 1.00 84.19 90 ALA A CA 1
ATOM 699 C C . ALA A 1 90 ? -9.791 3.440 15.074 1.00 84.19 90 ALA A C 1
ATOM 701 O O . ALA A 1 90 ? -9.979 3.853 16.213 1.00 84.19 90 ALA A O 1
ATOM 702 N N . GLU A 1 91 ? -10.395 2.355 14.588 1.00 88.31 91 GLU A N 1
ATOM 703 C CA . GLU A 1 91 ? -11.398 1.555 15.290 1.00 88.31 91 GLU A CA 1
ATOM 704 C C . GLU A 1 91 ? -11.015 0.078 15.197 1.00 88.31 91 GLU A C 1
ATOM 706 O O . GLU A 1 91 ? -10.546 -0.367 14.154 1.00 88.31 91 GLU A O 1
ATOM 711 N N . GLN A 1 92 ? -11.212 -0.693 16.267 1.00 86.88 92 GLN A N 1
ATOM 712 C CA . GLN A 1 92 ? -10.810 -2.106 16.341 1.00 86.88 92 GLN A CA 1
ATOM 713 C C . GLN A 1 92 ? -11.836 -3.029 15.655 1.00 86.88 92 GLN A C 1
ATOM 715 O O . GLN A 1 92 ? -12.400 -3.933 16.268 1.00 86.88 92 GLN A O 1
ATOM 720 N N . THR A 1 93 ? -12.121 -2.765 14.378 1.00 93.06 93 THR A N 1
ATOM 721 C CA . THR A 1 93 ? -13.035 -3.545 13.531 1.00 93.06 93 THR A CA 1
ATOM 722 C C . THR A 1 93 ? -12.266 -4.217 12.395 1.00 93.06 93 THR A C 1
ATOM 724 O O . THR A 1 93 ? -11.271 -3.682 11.903 1.00 93.06 93 THR A O 1
ATOM 727 N N . ALA A 1 94 ? -12.720 -5.391 11.945 1.00 93.38 94 ALA A N 1
ATOM 728 C CA . ALA A 1 94 ? -12.060 -6.133 10.865 1.00 93.38 94 ALA A CA 1
ATOM 729 C C . ALA A 1 94 ? -11.870 -5.279 9.594 1.00 93.38 94 ALA A C 1
ATOM 731 O O . ALA A 1 94 ? -10.777 -5.260 9.025 1.00 93.38 94 ALA A O 1
ATOM 732 N N . ASP A 1 95 ? -12.886 -4.498 9.222 1.00 94.81 95 ASP A N 1
ATOM 733 C CA . ASP A 1 95 ? -12.856 -3.601 8.061 1.00 94.81 95 ASP A CA 1
ATOM 734 C C . ASP A 1 95 ? -11.800 -2.493 8.205 1.00 94.81 95 ASP A C 1
ATOM 736 O O . ASP A 1 95 ? -11.116 -2.131 7.239 1.00 94.81 95 ASP A O 1
ATOM 740 N N . ALA A 1 96 ? -11.618 -1.961 9.419 1.00 93.38 96 ALA A N 1
ATOM 741 C CA . ALA A 1 96 ? -10.593 -0.962 9.699 1.00 93.38 96 ALA A CA 1
ATOM 742 C C . ALA A 1 96 ? -9.182 -1.563 9.615 1.00 93.38 96 ALA A C 1
ATOM 744 O O . ALA A 1 96 ? -8.284 -0.933 9.047 1.00 93.38 96 ALA A O 1
ATOM 745 N N . HIS A 1 97 ? -8.987 -2.794 10.104 1.00 95.50 97 HIS A N 1
ATOM 746 C CA . HIS A 1 97 ? -7.731 -3.522 9.918 1.00 95.50 97 HIS A CA 1
ATOM 747 C C . HIS A 1 97 ? -7.450 -3.765 8.431 1.00 95.50 97 HIS A C 1
ATOM 749 O O . HIS A 1 97 ? -6.383 -3.390 7.948 1.00 95.50 97 HIS A O 1
ATOM 755 N N . GLU A 1 98 ? -8.406 -4.305 7.674 1.00 96.50 98 GLU A N 1
ATOM 756 C CA . GLU A 1 98 ? -8.257 -4.540 6.234 1.00 96.50 98 GLU A CA 1
ATOM 757 C C . GLU A 1 98 ? -7.890 -3.247 5.482 1.00 96.50 98 GLU A C 1
ATOM 759 O O . GLU A 1 98 ? -6.954 -3.214 4.672 1.00 96.50 98 GLU A O 1
ATOM 764 N N . THR A 1 99 ? -8.585 -2.152 5.794 1.00 94.94 99 THR A N 1
ATOM 765 C CA . THR A 1 99 ? -8.338 -0.835 5.199 1.00 94.94 99 THR A CA 1
ATOM 766 C C . THR A 1 99 ? -6.940 -0.317 5.533 1.00 94.94 99 THR A C 1
ATOM 768 O O . THR A 1 99 ? -6.236 0.191 4.651 1.00 94.94 99 THR A O 1
ATOM 771 N N . ALA A 1 100 ? -6.493 -0.465 6.780 1.00 95.38 100 ALA A N 1
ATOM 772 C CA . ALA A 1 100 ? -5.168 -0.030 7.207 1.00 95.38 100 ALA A CA 1
ATOM 773 C C . ALA A 1 100 ? -4.049 -0.841 6.534 1.00 95.38 100 ALA A C 1
ATOM 775 O O . ALA A 1 100 ? -3.054 -0.259 6.099 1.00 95.38 100 ALA A O 1
ATOM 776 N N . ILE A 1 101 ? -4.232 -2.152 6.356 1.00 96.25 101 ILE A N 1
ATOM 777 C CA . ILE A 1 101 ? -3.290 -3.019 5.635 1.00 96.25 101 ILE A CA 1
ATOM 778 C C . ILE A 1 101 ? -3.145 -2.557 4.177 1.00 96.25 101 ILE A C 1
ATOM 780 O O . ILE A 1 101 ? -2.033 -2.289 3.709 1.00 96.25 101 ILE A O 1
ATOM 784 N N . LYS A 1 102 ? -4.270 -2.386 3.468 1.00 95.00 102 LYS A N 1
ATOM 785 C CA . LYS A 1 102 ? -4.293 -1.886 2.080 1.00 95.00 102 LYS A CA 1
ATOM 786 C C . LYS A 1 102 ? -3.644 -0.506 1.968 1.00 95.00 102 LYS A C 1
ATOM 788 O O . LYS A 1 102 ? -2.884 -0.240 1.030 1.00 95.00 102 LYS A O 1
ATOM 793 N N . THR A 1 103 ? -3.904 0.360 2.945 1.00 95.44 103 THR A N 1
ATOM 794 C CA . THR A 1 103 ? -3.329 1.708 3.015 1.00 95.44 103 THR A CA 1
ATOM 795 C C . THR A 1 103 ? -1.815 1.662 3.192 1.00 95.44 103 THR A C 1
ATOM 797 O O . THR A 1 103 ? -1.119 2.350 2.449 1.00 95.44 103 THR A O 1
ATOM 800 N N . ALA A 1 104 ? -1.291 0.821 4.090 1.00 96.56 104 ALA A N 1
ATOM 801 C CA . ALA A 1 104 ? 0.147 0.701 4.328 1.00 96.56 104 ALA A CA 1
ATOM 802 C C . ALA A 1 104 ? 0.908 0.272 3.064 1.00 96.56 104 ALA A C 1
ATOM 804 O O . ALA A 1 104 ? 1.918 0.880 2.708 1.00 96.56 104 ALA A O 1
ATOM 805 N N . VAL A 1 105 ? 0.399 -0.725 2.332 1.00 96.81 105 VAL A N 1
ATOM 806 C CA . VAL A 1 105 ? 1.019 -1.189 1.077 1.00 96.81 105 VAL A CA 1
ATOM 807 C C . VAL A 1 105 ? 0.931 -0.118 -0.016 1.00 96.81 105 VAL A C 1
ATOM 809 O O . VAL A 1 105 ? 1.909 0.157 -0.720 1.00 96.81 105 VAL A O 1
ATOM 812 N N . THR A 1 106 ? -0.222 0.541 -0.136 1.00 95.06 106 THR A N 1
ATOM 813 C CA . THR A 1 106 ? -0.416 1.617 -1.117 1.00 95.06 106 THR A CA 1
ATOM 814 C C . THR A 1 106 ? 0.510 2.796 -0.827 1.00 95.06 106 THR 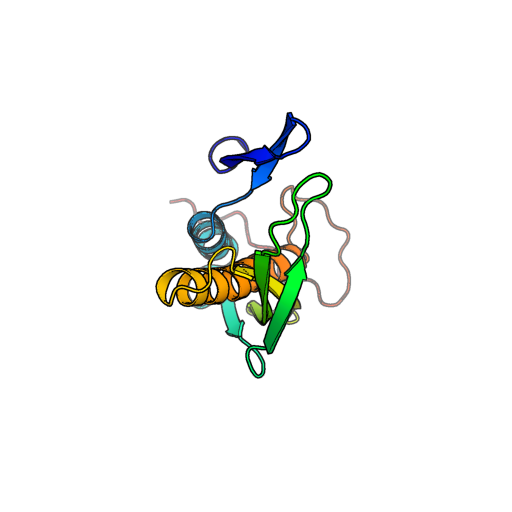A C 1
ATOM 816 O O . THR A 1 106 ? 1.145 3.330 -1.735 1.00 95.06 106 THR A O 1
ATOM 819 N N . ASP A 1 107 ? 0.632 3.206 0.435 1.00 94.81 107 ASP A N 1
ATOM 820 C CA . ASP A 1 107 ? 1.528 4.285 0.842 1.00 94.81 107 ASP A CA 1
ATOM 821 C C . ASP A 1 107 ? 2.995 3.941 0.562 1.00 94.81 107 ASP A C 1
ATOM 823 O O . ASP A 1 107 ? 3.705 4.740 -0.053 1.00 94.81 107 ASP A O 1
ATOM 827 N N . GLY A 1 108 ? 3.424 2.718 0.885 1.00 95.25 108 GLY A N 1
ATOM 828 C CA . GLY A 1 108 ? 4.781 2.247 0.606 1.00 95.25 108 GLY A CA 1
ATOM 829 C C . GLY A 1 108 ? 5.101 2.285 -0.887 1.00 95.25 108 GLY A C 1
ATOM 830 O O . GLY A 1 108 ? 6.161 2.767 -1.283 1.00 95.25 108 GLY A O 1
ATOM 831 N N . THR A 1 109 ? 4.144 1.886 -1.729 1.00 94.81 109 THR A N 1
ATOM 832 C CA . THR A 1 109 ? 4.263 1.956 -3.194 1.00 94.81 109 THR A CA 1
ATOM 833 C C . THR A 1 109 ? 4.439 3.396 -3.677 1.00 94.81 109 THR A C 1
ATOM 835 O O . THR A 1 109 ? 5.375 3.694 -4.421 1.00 94.81 109 THR A O 1
ATOM 838 N N . LYS A 1 110 ? 3.589 4.324 -3.212 1.00 92.12 110 LYS A N 1
ATOM 839 C CA . LYS A 1 110 ? 3.674 5.751 -3.576 1.00 92.12 110 LYS A CA 1
ATOM 840 C C . LYS A 1 110 ? 5.009 6.367 -3.160 1.00 92.12 110 LYS A C 1
ATOM 842 O O . LYS A 1 110 ? 5.587 7.170 -3.893 1.00 92.12 110 LYS A O 1
ATOM 847 N N . ARG A 1 111 ? 5.500 6.019 -1.971 1.00 92.62 111 ARG A N 1
ATOM 848 C CA . ARG A 1 111 ? 6.774 6.512 -1.434 1.00 92.62 111 ARG A CA 1
ATOM 849 C C . ARG A 1 111 ? 7.969 5.951 -2.204 1.00 92.62 111 ARG A C 1
ATOM 851 O O . ARG A 1 111 ? 8.805 6.732 -2.650 1.00 92.62 111 ARG A O 1
ATOM 858 N N . ALA A 1 112 ? 7.983 4.648 -2.477 1.00 93.62 112 ALA A N 1
ATOM 859 C CA . ALA A 1 112 ? 9.022 4.015 -3.284 1.00 93.62 112 ALA A CA 1
ATOM 860 C C . ALA A 1 112 ? 9.081 4.590 -4.714 1.00 93.62 112 ALA A C 1
ATOM 862 O O . ALA A 1 112 ? 10.169 4.894 -5.201 1.00 93.62 112 ALA A O 1
ATOM 863 N N . LEU A 1 113 ? 7.926 4.829 -5.352 1.00 91.06 113 LEU A N 1
ATOM 864 C CA . LEU A 1 113 ? 7.842 5.485 -6.665 1.00 91.06 113 LEU A CA 1
ATOM 865 C C . LEU A 1 113 ? 8.384 6.921 -6.643 1.00 91.06 113 LEU A C 1
ATOM 867 O O . LEU A 1 113 ? 9.102 7.320 -7.557 1.00 91.06 113 LEU A O 1
ATOM 871 N N . ARG A 1 114 ? 8.092 7.695 -5.590 1.00 87.88 114 ARG A N 1
ATOM 872 C CA . ARG A 1 114 ? 8.637 9.054 -5.403 1.00 87.88 114 ARG A CA 1
ATOM 873 C C . ARG A 1 114 ? 10.161 9.062 -5.295 1.00 87.88 114 ARG A C 1
ATOM 875 O O . ARG A 1 114 ? 10.796 10.020 -5.717 1.00 87.88 114 ARG A O 1
ATOM 882 N N . GLY A 1 115 ? 10.736 8.014 -4.709 1.00 84.12 115 GLY A N 1
ATOM 883 C CA . GLY A 1 115 ? 12.178 7.863 -4.540 1.00 84.12 115 GLY A CA 1
ATOM 884 C C . GLY A 1 115 ? 12.932 7.515 -5.824 1.00 84.12 115 GLY A C 1
ATOM 885 O O . GLY A 1 115 ? 14.166 7.469 -5.782 1.00 84.12 115 GLY A O 1
ATOM 886 N N . LEU A 1 116 ? 12.237 7.240 -6.935 1.00 83.06 116 LEU A N 1
ATOM 887 C CA . LEU A 1 116 ? 12.865 7.018 -8.234 1.00 83.06 116 LEU A CA 1
ATOM 888 C C . LEU A 1 116 ? 13.427 8.337 -8.786 1.00 83.06 116 LEU A C 1
ATOM 890 O O . LEU A 1 116 ? 12.794 9.384 -8.638 1.00 83.06 116 LEU A O 1
ATOM 894 N N . PRO A 1 117 ? 14.579 8.305 -9.475 1.00 65.12 117 PRO A N 1
ATOM 895 C CA . PRO A 1 117 ? 15.118 9.462 -10.181 1.00 65.12 117 PRO A CA 1
ATOM 896 C C . PRO A 1 117 ? 14.307 9.717 -11.464 1.00 65.12 117 PRO A C 1
ATOM 898 O O . PRO A 1 117 ? 14.794 9.537 -12.578 1.00 65.12 117 PRO A O 1
ATOM 901 N N . ILE A 1 118 ? 13.032 10.084 -11.318 1.00 62.31 118 ILE A N 1
ATOM 902 C CA . ILE A 1 118 ? 12.169 10.482 -12.430 1.00 62.31 118 ILE A CA 1
ATOM 903 C C . ILE A 1 118 ? 12.187 12.001 -12.581 1.00 62.31 118 ILE A C 1
ATOM 905 O O . ILE A 1 118 ? 11.854 12.760 -11.671 1.00 62.31 118 ILE A O 1
ATOM 909 N N . THR A 1 119 ? 12.567 12.465 -13.768 1.00 50.56 119 THR A N 1
ATOM 910 C CA . THR A 1 119 ? 12.478 13.877 -14.138 1.00 50.56 119 THR A CA 1
ATOM 911 C C . THR A 1 119 ? 11.034 14.214 -14.484 1.00 50.56 119 THR A C 1
ATOM 913 O O . THR A 1 119 ? 10.599 14.026 -15.615 1.00 50.56 119 THR A O 1
ATOM 916 N N . TRP A 1 120 ? 10.285 14.759 -13.524 1.00 48.62 120 TRP A N 1
ATOM 917 C CA . TRP A 1 120 ? 8.920 15.231 -13.788 1.00 48.62 120 TRP A CA 1
ATOM 918 C C . TRP A 1 120 ? 8.879 16.405 -14.783 1.00 48.62 120 TRP A C 1
ATOM 920 O O . TRP A 1 120 ? 7.907 16.526 -15.519 1.00 48.62 120 TRP A O 1
ATOM 930 N N . ASN A 1 121 ? 9.951 17.209 -14.868 1.00 33.75 121 ASN A N 1
ATOM 931 C CA . ASN A 1 121 ? 10.053 18.395 -15.736 1.00 33.75 121 ASN A CA 1
ATOM 932 C C . ASN A 1 121 ? 11.394 18.516 -16.503 1.00 33.75 121 ASN A C 1
ATOM 934 O O . ASN A 1 121 ? 11.846 19.613 -16.808 1.00 33.75 121 ASN A O 1
ATOM 938 N N . GLY A 1 122 ? 12.040 17.404 -16.863 1.00 36.81 122 GLY A N 1
ATOM 939 C CA . GLY A 1 122 ? 13.100 17.417 -17.888 1.00 36.81 122 GLY A CA 1
ATOM 940 C C . GLY A 1 122 ? 14.516 17.868 -17.491 1.00 36.81 122 GLY A C 1
ATOM 941 O O . GLY A 1 122 ? 15.404 17.766 -18.335 1.00 36.81 122 GLY A O 1
ATOM 942 N N . THR A 1 123 ? 14.793 18.264 -16.249 1.00 35.12 123 THR A N 1
ATOM 943 C CA . THR A 1 123 ? 16.168 18.548 -15.787 1.00 35.12 123 THR A CA 1
ATOM 944 C C . THR A 1 123 ? 16.593 17.588 -14.681 1.00 35.12 123 THR A C 1
ATOM 946 O O . THR A 1 123 ? 16.163 17.728 -13.543 1.00 35.12 123 THR A O 1
ATOM 949 N N . GLN A 1 124 ? 17.472 16.631 -14.997 1.00 49.00 124 GLN A N 1
ATOM 950 C CA . GLN A 1 124 ? 18.475 16.151 -14.045 1.00 49.00 124 GLN A CA 1
ATOM 951 C C . GLN A 1 124 ? 19.784 15.845 -14.767 1.00 49.00 124 GLN A C 1
ATOM 953 O O . GLN A 1 124 ? 19.812 15.226 -15.831 1.00 49.00 124 GLN A O 1
ATOM 958 N N . VAL A 1 125 ? 20.854 16.317 -14.135 1.00 38.62 125 VAL A N 1
ATOM 959 C CA . VAL A 1 125 ? 22.248 15.994 -14.413 1.00 38.62 125 VAL A CA 1
ATOM 960 C C . VAL A 1 125 ? 22.416 14.483 -14.261 1.00 38.62 125 VAL A C 1
ATOM 962 O O . VAL A 1 125 ? 22.065 13.919 -13.223 1.00 38.62 125 VAL A O 1
ATOM 965 N N . ALA A 1 126 ? 22.897 13.831 -15.317 1.00 36.88 126 ALA A N 1
ATOM 966 C CA . ALA A 1 126 ? 23.110 12.392 -15.352 1.00 36.88 126 ALA A CA 1
ATOM 967 C C . ALA A 1 126 ? 24.039 11.953 -14.208 1.00 36.88 126 ALA A C 1
ATOM 969 O O . ALA A 1 126 ? 25.141 12.477 -14.058 1.00 36.88 126 ALA A O 1
ATOM 970 N N . ARG A 1 127 ? 23.595 10.975 -13.413 1.00 35.31 127 ARG A N 1
ATOM 971 C CA . ARG A 1 127 ? 24.470 10.175 -12.549 1.00 35.31 127 ARG A CA 1
ATOM 972 C C . ARG A 1 127 ? 24.592 8.766 -13.143 1.00 35.31 127 ARG A C 1
ATOM 974 O O . ARG A 1 127 ? 23.612 8.286 -13.720 1.00 35.31 127 ARG A O 1
ATOM 981 N N . PRO A 1 128 ? 25.748 8.094 -13.010 1.00 32.97 128 PRO A N 1
ATOM 982 C CA . PRO A 1 128 ? 25.882 6.694 -13.406 1.00 32.97 128 PRO A CA 1
ATOM 983 C C . PRO A 1 128 ? 24.847 5.849 -12.643 1.00 32.97 128 PRO A C 1
ATOM 985 O O . PRO A 1 128 ? 24.748 5.970 -11.425 1.00 32.97 128 PRO A O 1
ATOM 988 N N . GLY A 1 129 ? 24.035 5.060 -13.356 1.00 46.09 129 GLY A N 1
ATOM 989 C CA . GLY A 1 129 ? 22.905 4.299 -12.789 1.00 46.09 129 GLY A CA 1
ATOM 990 C C . GLY A 1 129 ? 21.521 4.949 -12.952 1.00 46.09 129 GLY A C 1
ATOM 991 O O . GLY A 1 129 ? 20.525 4.411 -12.468 1.00 46.09 129 GLY A O 1
ATOM 992 N N . ALA A 1 130 ? 21.426 6.097 -13.631 1.00 48.66 130 ALA A N 1
ATOM 993 C CA . ALA A 1 130 ? 20.145 6.726 -13.936 1.00 48.66 130 ALA A CA 1
ATOM 994 C C . ALA A 1 130 ? 19.298 5.881 -14.907 1.00 48.66 130 ALA A C 1
ATOM 996 O O . ALA A 1 130 ? 19.787 5.355 -15.905 1.00 48.66 130 ALA A O 1
ATOM 997 N N . CYS A 1 131 ? 18.002 5.813 -14.601 1.00 47.69 131 CYS A N 1
ATOM 998 C CA . CYS A 1 131 ? 16.961 5.191 -15.412 1.00 47.69 131 CYS A CA 1
ATOM 999 C C . CYS A 1 131 ? 17.009 5.743 -16.853 1.00 47.69 131 CYS A C 1
ATOM 1001 O O . CYS A 1 131 ? 17.124 6.967 -17.009 1.00 47.69 131 CYS A O 1
ATOM 1003 N N . PRO A 1 132 ? 16.937 4.905 -17.907 1.00 46.69 132 PRO A N 1
ATOM 1004 C CA . PRO A 1 132 ? 16.974 5.389 -19.279 1.00 46.69 132 PRO A CA 1
ATOM 1005 C C . PRO A 1 132 ? 15.880 6.435 -19.505 1.00 46.69 132 PRO A C 1
ATOM 1007 O O . PRO A 1 132 ? 14.744 6.298 -19.047 1.00 46.69 132 PRO A O 1
ATOM 1010 N N . ARG A 1 133 ? 16.251 7.518 -20.193 1.00 48.06 133 ARG A N 1
ATOM 1011 C CA . ARG A 1 133 ? 15.365 8.642 -20.502 1.00 48.06 133 ARG A CA 1
ATOM 1012 C C . ARG A 1 133 ? 14.131 8.100 -21.228 1.00 48.06 133 ARG A C 1
ATOM 1014 O O . ARG A 1 133 ? 14.271 7.533 -22.308 1.00 48.06 133 ARG A O 1
ATOM 1021 N N . VAL A 1 134 ? 12.938 8.279 -20.657 1.00 50.38 134 VAL A N 1
ATOM 1022 C CA . VAL A 1 134 ? 11.683 7.977 -21.362 1.00 50.38 134 VAL A CA 1
ATOM 1023 C C . VAL A 1 134 ? 11.660 8.854 -22.612 1.00 50.38 134 VAL A C 1
ATOM 1025 O O . VAL A 1 134 ? 11.628 10.085 -22.514 1.00 50.38 134 VAL A O 1
ATOM 1028 N N . ALA A 1 135 ? 11.779 8.233 -23.785 1.00 39.97 135 ALA A N 1
ATOM 1029 C CA . ALA A 1 135 ? 11.778 8.949 -25.048 1.00 39.97 135 ALA A CA 1
ATOM 1030 C C . ALA A 1 135 ? 10.430 9.665 -25.202 1.00 39.97 135 ALA A C 1
ATOM 1032 O O . ALA A 1 135 ? 9.369 9.041 -25.195 1.00 39.97 135 ALA A O 1
ATOM 1033 N N . LYS A 1 136 ? 10.462 10.994 -25.339 1.00 38.81 136 LYS A N 1
ATOM 1034 C CA . LYS A 1 136 ? 9.311 11.767 -25.813 1.00 38.81 136 LYS A CA 1
ATOM 1035 C C . LYS A 1 136 ? 9.092 11.397 -27.282 1.00 38.81 136 LYS A C 1
ATOM 1037 O O . LYS A 1 136 ? 9.692 12.014 -28.152 1.00 38.81 136 LYS A O 1
ATOM 1042 N N . GLY A 1 137 ? 8.296 10.370 -27.560 1.00 44.78 137 GLY A N 1
ATOM 1043 C CA . GLY A 1 137 ? 8.062 9.950 -28.940 1.00 44.78 137 GLY A CA 1
ATOM 1044 C C . GLY A 1 137 ? 7.270 8.659 -29.068 1.00 44.78 137 GLY A C 1
ATOM 1045 O O . GLY A 1 137 ? 7.828 7.650 -29.467 1.00 44.78 137 GLY A O 1
ATOM 1046 N N . SER A 1 138 ? 5.982 8.694 -28.727 1.00 35.28 138 SER A N 1
ATOM 1047 C CA . SER A 1 138 ? 4.979 7.736 -29.219 1.00 35.28 138 SER A CA 1
ATOM 1048 C C . SER A 1 138 ? 3.580 8.273 -28.903 1.00 35.28 138 SER A C 1
ATOM 1050 O O . SER A 1 138 ? 2.828 7.695 -28.124 1.00 35.28 138 SER A O 1
ATOM 1052 N N . LEU A 1 139 ? 3.267 9.447 -29.451 1.00 33.84 139 LEU A N 1
ATOM 1053 C CA . LEU A 1 139 ? 1.887 9.874 -29.661 1.00 33.84 139 LEU A CA 1
ATOM 1054 C C . LEU A 1 139 ? 1.637 9.776 -31.167 1.00 33.84 139 LEU A C 1
ATOM 1056 O O . LEU A 1 139 ? 2.055 10.653 -31.923 1.00 33.84 139 LEU A O 1
ATOM 1060 N N . ARG A 1 140 ? 1.020 8.672 -31.578 1.00 32.19 140 ARG A N 1
ATOM 1061 C CA . ARG A 1 140 ? 0.078 8.602 -32.692 1.00 32.19 140 ARG A CA 1
ATOM 1062 C C . ARG A 1 140 ? -1.100 7.773 -32.215 1.00 32.19 140 ARG A C 1
ATOM 1064 O O . ARG A 1 140 ? -0.832 6.780 -31.505 1.00 32.19 140 ARG A O 1
#

Radius of gyration: 18.51 Å; chains: 1; bounding box: 39×33×63 Å

Foldseek 3Di:
DPPPQWDWDQDPVRDTDTDGDLVNLVVVCCVQQNPPQKDKDFDDDKDKDKDWDDDPPDPDTFIKMKIKTKMWMDGHQADIFIDIFMFMQRDPDPVSVVRGVVRRRSRRVSVRSVPAPDDPPPDDDDDPRHRPDRDPDDDD

Sequence (140 aa):
MAAAWLKRRPSADRRVMAYLEGHAVIDQANRIFGYGRWGSEAIGPLSYREFKTQSCGTEQVATVGLYWARVRVRVHGCESRSDVGCGVVAEQTADAHETAIKTAVTDGTKRALRGLPITWNGTQVARPGACPRVAKGSLR